Protein AF-A0A2D6RN31-F1 (afdb_monomer_lite)

Structure (mmCIF, N/CA/C/O backbone):
data_AF-A0A2D6RN31-F1
#
_entry.id   AF-A0A2D6RN31-F1
#
loop_
_atom_site.group_PDB
_atom_site.id
_atom_site.type_symbol
_atom_site.label_atom_id
_atom_site.label_alt_id
_atom_site.label_comp_id
_atom_site.label_asym_id
_atom_site.label_entity_id
_atom_site.label_seq_id
_atom_site.pdbx_PDB_ins_code
_atom_site.Cartn_x
_atom_site.Cartn_y
_atom_site.Cartn_z
_atom_site.occupancy
_atom_site.B_iso_or_equiv
_atom_site.auth_seq_id
_atom_site.auth_comp_id
_atom_site.auth_asym_id
_atom_site.auth_atom_id
_atom_site.pdbx_PDB_model_num
ATOM 1 N N . MET A 1 1 ? 2.638 -9.521 15.642 1.00 42.81 1 MET A N 1
ATOM 2 C CA . MET A 1 1 ? 1.919 -9.056 14.437 1.00 42.81 1 MET A CA 1
ATOM 3 C C . MET A 1 1 ? 2.956 -8.535 13.463 1.00 42.81 1 MET A C 1
ATOM 5 O O . MET A 1 1 ? 3.802 -7.765 13.896 1.00 42.81 1 MET A O 1
ATOM 9 N N . ALA A 1 2 ? 2.947 -8.988 12.207 1.00 47.16 2 ALA A N 1
ATOM 10 C CA . ALA A 1 2 ? 3.743 -8.343 11.161 1.00 47.16 2 ALA A CA 1
ATOM 11 C C . ALA A 1 2 ? 3.280 -6.880 11.045 1.00 47.16 2 ALA A C 1
ATOM 13 O O . ALA A 1 2 ? 2.073 -6.624 11.083 1.00 47.16 2 ALA A O 1
ATOM 14 N N . ASN A 1 3 ? 4.218 -5.931 11.011 1.00 72.81 3 ASN A N 1
ATOM 15 C CA . ASN A 1 3 ? 3.925 -4.500 11.055 1.00 72.81 3 ASN A CA 1
ATOM 16 C C . ASN A 1 3 ? 3.454 -4.040 9.669 1.00 72.81 3 ASN A C 1
ATOM 18 O O . ASN A 1 3 ? 4.206 -3.447 8.903 1.00 72.81 3 ASN A O 1
ATOM 22 N N . ILE A 1 4 ? 2.211 -4.385 9.331 1.00 67.19 4 ILE A N 1
ATOM 23 C CA . ILE A 1 4 ? 1.639 -4.248 7.987 1.00 67.19 4 ILE A CA 1
ATOM 24 C C . ILE A 1 4 ? 1.751 -2.820 7.433 1.00 67.19 4 ILE A C 1
ATOM 26 O O . ILE A 1 4 ? 1.934 -2.642 6.237 1.00 67.19 4 ILE A O 1
ATOM 30 N N . GLU A 1 5 ? 1.713 -1.798 8.292 1.00 69.25 5 GLU A N 1
ATOM 31 C CA . GLU A 1 5 ? 1.900 -0.395 7.900 1.00 69.25 5 GLU A CA 1
ATOM 32 C C . GLU A 1 5 ? 3.343 -0.100 7.452 1.00 69.25 5 GLU A C 1
ATOM 34 O O . GLU A 1 5 ? 3.568 0.658 6.507 1.00 69.25 5 GLU A O 1
ATOM 39 N N . GLU A 1 6 ? 4.328 -0.735 8.083 1.00 71.69 6 GLU A N 1
ATOM 40 C CA . GLU A 1 6 ? 5.742 -0.623 7.723 1.00 71.69 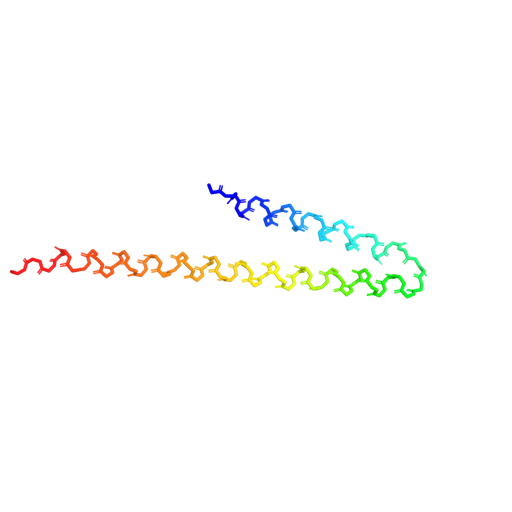6 GLU A CA 1
ATOM 41 C C . GLU A 1 6 ? 6.060 -1.391 6.432 1.00 71.69 6 GLU A C 1
ATOM 43 O O . GLU A 1 6 ? 6.810 -0.899 5.584 1.00 71.69 6 GLU A O 1
ATOM 48 N N . ASP A 1 7 ? 5.448 -2.561 6.247 1.00 67.94 7 ASP A N 1
ATOM 49 C CA . ASP A 1 7 ? 5.576 -3.355 5.020 1.00 67.94 7 ASP A CA 1
ATOM 50 C C . ASP A 1 7 ? 4.929 -2.643 3.823 1.00 67.94 7 ASP A C 1
ATOM 52 O O . ASP A 1 7 ? 5.517 -2.582 2.739 1.00 67.94 7 ASP A O 1
ATOM 56 N N . LEU A 1 8 ? 3.771 -2.011 4.037 1.00 69.62 8 LEU A N 1
ATOM 57 C CA . LEU A 1 8 ? 3.123 -1.127 3.069 1.00 69.62 8 LEU A CA 1
ATOM 58 C C . LEU A 1 8 ? 4.046 0.045 2.693 1.00 69.62 8 LEU A C 1
ATOM 60 O O . LEU A 1 8 ? 4.272 0.302 1.508 1.00 69.62 8 LEU A O 1
ATOM 64 N N . LYS A 1 9 ? 4.657 0.716 3.673 1.00 75.75 9 LYS A N 1
ATOM 65 C CA . LYS A 1 9 ? 5.590 1.821 3.404 1.00 75.75 9 LYS A CA 1
ATOM 66 C C . LYS A 1 9 ? 6.796 1.378 2.563 1.00 75.75 9 LYS A C 1
ATOM 68 O O . LYS A 1 9 ? 7.160 2.059 1.606 1.00 75.75 9 LYS A O 1
ATOM 73 N N . LYS A 1 10 ? 7.382 0.213 2.862 1.00 68.69 10 LYS A N 1
ATOM 74 C CA . LYS A 1 10 ? 8.480 -0.367 2.063 1.00 68.69 10 LYS A CA 1
ATOM 75 C C . LYS A 1 10 ? 8.029 -0.713 0.643 1.00 68.69 10 LYS A C 1
ATOM 77 O O . LYS A 1 10 ? 8.765 -0.449 -0.308 1.00 68.69 10 LYS A O 1
ATOM 82 N N . ALA A 1 11 ? 6.826 -1.262 0.475 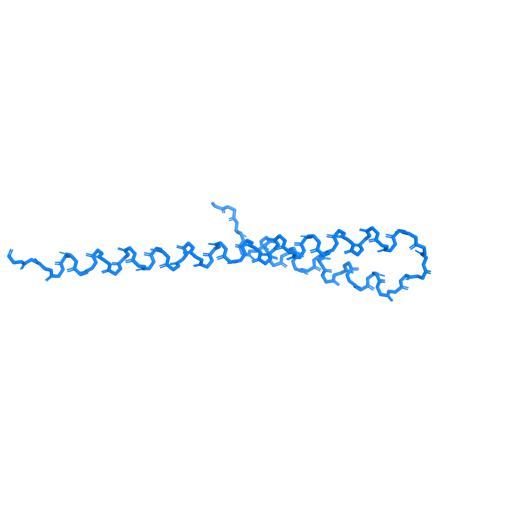1.00 68.31 11 ALA A N 1
ATOM 83 C CA . ALA A 1 11 ? 6.263 -1.546 -0.845 1.00 68.31 11 ALA A CA 1
ATOM 84 C C . ALA A 1 11 ? 6.117 -0.266 -1.688 1.00 68.31 11 ALA A C 1
ATOM 86 O O . ALA A 1 11 ? 6.516 -0.253 -2.853 1.00 68.31 11 ALA A O 1
ATOM 87 N N . GLU A 1 12 ? 5.635 0.827 -1.092 1.00 75.19 12 GLU A N 1
ATOM 88 C CA . GLU A 1 12 ? 5.537 2.137 -1.747 1.00 75.19 12 GLU A CA 1
ATOM 89 C C . GLU A 1 12 ? 6.912 2.679 -2.179 1.00 75.19 12 GLU A C 1
ATOM 91 O O . GLU A 1 12 ? 7.069 3.180 -3.295 1.00 75.19 12 GLU A O 1
ATOM 96 N N . GLU A 1 13 ? 7.946 2.514 -1.350 1.00 77.94 13 GLU A N 1
ATOM 97 C CA . GLU A 1 13 ? 9.320 2.882 -1.709 1.00 77.94 13 GLU A CA 1
ATOM 98 C C . GLU A 1 13 ? 9.857 2.082 -2.908 1.00 77.94 13 GLU A C 1
ATOM 100 O O . GLU A 1 13 ? 10.486 2.661 -3.801 1.00 77.94 13 GLU A O 1
ATOM 105 N N . TYR A 1 14 ? 9.610 0.769 -2.965 1.00 73.06 14 TYR A N 1
ATOM 106 C CA . TYR A 1 14 ? 10.019 -0.071 -4.099 1.00 73.06 14 TYR A CA 1
ATOM 107 C C . TYR A 1 14 ? 9.265 0.275 -5.382 1.00 73.06 14 TYR A C 1
ATOM 109 O O . TYR A 1 14 ? 9.882 0.374 -6.444 1.00 73.06 14 TYR A O 1
ATOM 117 N N . ILE A 1 15 ? 7.960 0.528 -5.274 1.00 71.56 15 ILE A N 1
ATOM 118 C CA . ILE A 1 15 ? 7.112 1.036 -6.357 1.00 71.56 15 ILE A CA 1
ATOM 119 C C . ILE A 1 15 ? 7.722 2.335 -6.909 1.00 71.56 15 ILE A C 1
ATOM 121 O O . ILE A 1 15 ? 8.009 2.425 -8.102 1.00 71.56 15 ILE A O 1
ATOM 125 N N . ASN A 1 16 ? 8.048 3.304 -6.053 1.00 75.56 16 ASN A N 1
ATOM 126 C CA . ASN A 1 16 ? 8.647 4.575 -6.476 1.00 75.56 16 ASN A CA 1
ATOM 127 C C . ASN A 1 16 ? 10.031 4.420 -7.135 1.00 75.56 16 ASN A C 1
ATOM 129 O O . ASN A 1 16 ? 10.358 5.161 -8.065 1.00 75.56 16 ASN A O 1
ATOM 133 N N . LYS A 1 17 ? 10.857 3.466 -6.685 1.00 73.50 17 LYS A N 1
ATOM 134 C CA . LYS A 1 17 ? 12.142 3.145 -7.336 1.00 73.50 17 LYS A CA 1
ATOM 135 C C . LYS A 1 17 ? 11.934 2.543 -8.727 1.00 73.50 17 LYS A C 1
ATOM 137 O O . LYS A 1 17 ? 12.610 2.960 -9.664 1.00 73.50 17 LYS A O 1
ATOM 142 N N . ALA A 1 18 ? 10.989 1.616 -8.866 1.00 69.12 18 ALA A N 1
ATOM 143 C CA . ALA A 1 18 ? 10.656 1.002 -10.148 1.00 69.12 18 ALA A CA 1
ATOM 144 C C . ALA A 1 18 ? 10.113 2.030 -11.157 1.00 69.12 18 ALA A C 1
ATOM 146 O O . ALA A 1 18 ? 10.517 2.006 -12.315 1.00 69.12 18 ALA A O 1
ATOM 147 N N . ASP A 1 19 ? 9.285 2.984 -10.717 1.00 70.75 19 ASP A N 1
ATOM 148 C CA . ASP A 1 19 ? 8.774 4.071 -11.571 1.00 70.75 19 ASP A CA 1
ATOM 149 C C . ASP A 1 19 ? 9.904 4.954 -12.128 1.00 70.75 19 ASP A C 1
ATOM 151 O O . ASP A 1 19 ? 9.905 5.318 -13.304 1.00 70.75 19 ASP A O 1
ATOM 155 N N . LYS A 1 20 ? 10.919 5.257 -11.307 1.00 73.88 20 LYS A N 1
ATOM 156 C CA . LYS A 1 20 ? 12.105 6.001 -11.761 1.00 73.88 20 LYS A CA 1
ATOM 157 C C . LYS A 1 20 ? 12.888 5.237 -12.828 1.00 73.88 20 LYS A C 1
ATOM 159 O O . LYS A 1 20 ? 13.290 5.847 -13.814 1.00 73.88 20 LYS A O 1
ATOM 164 N N . ILE A 1 21 ? 13.074 3.928 -12.645 1.00 70.56 21 ILE A N 1
ATOM 165 C CA . ILE A 1 21 ? 13.784 3.068 -13.605 1.00 70.56 21 ILE A CA 1
ATOM 166 C C . ILE A 1 21 ? 13.010 2.999 -14.925 1.00 70.56 21 ILE A C 1
ATOM 168 O O . ILE A 1 21 ? 13.576 3.297 -15.976 1.00 70.56 21 ILE A O 1
ATOM 172 N N . ALA A 1 22 ? 11.704 2.720 -14.861 1.00 66.56 22 ALA A N 1
ATOM 173 C CA . ALA A 1 22 ? 10.829 2.628 -16.030 1.00 66.56 22 ALA A CA 1
ATOM 174 C C . ALA A 1 22 ? 10.768 3.930 -16.850 1.00 66.56 22 ALA A C 1
ATOM 176 O O . ALA A 1 22 ? 10.550 3.881 -18.057 1.00 66.56 22 ALA A O 1
ATOM 177 N N . LYS A 1 23 ? 10.961 5.094 -16.215 1.00 67.31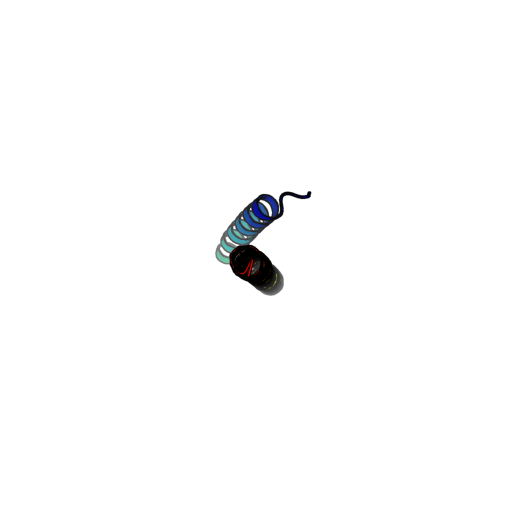 23 LYS A N 1
ATOM 178 C CA . LYS A 1 23 ? 11.034 6.403 -16.890 1.00 67.31 23 LYS A CA 1
ATOM 179 C C . LYS A 1 23 ? 12.401 6.705 -17.512 1.00 67.31 23 LYS A C 1
ATOM 181 O O . LYS A 1 23 ? 12.479 7.584 -18.365 1.00 67.31 23 LYS A O 1
ATOM 186 N N . SER A 1 24 ? 13.464 6.038 -17.061 1.00 69.06 24 SER A N 1
ATOM 187 C CA . SER A 1 24 ? 14.847 6.290 -17.498 1.00 69.06 24 SER A CA 1
ATOM 188 C C . SER A 1 24 ? 15.363 5.328 -18.570 1.00 69.06 24 SER A C 1
ATOM 190 O O . SER A 1 24 ? 16.335 5.656 -19.246 1.00 69.06 24 SER A O 1
ATOM 192 N N . ASP A 1 25 ? 14.741 4.158 -18.721 1.00 62.09 25 ASP A N 1
ATOM 193 C CA . ASP A 1 25 ? 15.169 3.127 -19.667 1.00 62.09 25 ASP A CA 1
ATOM 194 C C . ASP A 1 25 ? 14.454 3.300 -21.023 1.00 62.09 25 ASP A C 1
ATOM 196 O O . ASP A 1 25 ? 13.269 3.629 -21.068 1.00 62.09 25 ASP A O 1
ATOM 200 N N . SER A 1 26 ? 15.163 3.117 -22.141 1.00 59.25 26 SER A N 1
ATOM 201 C CA . SER A 1 26 ? 14.658 3.362 -23.509 1.00 59.25 26 SER A CA 1
ATOM 202 C C . SER A 1 26 ? 14.410 2.081 -24.323 1.00 59.25 26 SER A C 1
ATOM 204 O O . SER A 1 26 ? 14.059 2.150 -25.504 1.00 59.25 26 SER A O 1
ATOM 206 N N . GLY A 1 27 ? 14.565 0.900 -23.712 1.00 60.91 27 GLY A N 1
ATOM 207 C CA . GLY A 1 27 ? 14.468 -0.401 -24.381 1.00 60.91 27 GLY A CA 1
ATOM 208 C C . GLY A 1 27 ? 13.125 -1.143 -24.254 1.00 60.91 27 GLY A C 1
ATOM 209 O O . GLY A 1 27 ? 12.813 -1.701 -23.208 1.00 60.91 27 GLY A O 1
ATOM 210 N N . GLY A 1 28 ? 12.405 -1.288 -25.374 1.00 69.25 28 GLY A N 1
ATOM 211 C CA . GLY A 1 28 ? 11.580 -2.465 -25.727 1.00 69.25 28 GLY A CA 1
ATOM 212 C C . GLY A 1 28 ? 10.526 -3.014 -24.736 1.00 69.25 28 GLY A C 1
ATOM 213 O O . GLY A 1 28 ? 10.007 -2.328 -23.861 1.00 69.25 28 GLY A O 1
ATOM 214 N N . GLU A 1 29 ? 10.155 -4.290 -24.925 1.00 59.59 29 GLU A N 1
ATOM 215 C CA . GLU A 1 29 ? 9.078 -5.001 -24.199 1.00 59.59 29 GLU A CA 1
ATOM 216 C C . GLU A 1 29 ? 9.334 -5.189 -22.694 1.00 59.59 29 GLU A C 1
ATOM 218 O O . GLU A 1 29 ? 8.381 -5.274 -21.921 1.00 59.59 29 GLU A O 1
ATOM 223 N N . SER A 1 30 ? 10.596 -5.188 -22.256 1.00 65.00 30 SER A N 1
ATOM 224 C CA . SER A 1 30 ? 10.975 -5.293 -20.837 1.00 65.00 30 SER A CA 1
ATOM 225 C C . SER A 1 30 ? 10.366 -4.165 -19.989 1.00 65.00 30 SER A C 1
ATOM 227 O O . SER A 1 30 ? 9.833 -4.421 -18.907 1.00 65.00 30 SER A O 1
ATOM 229 N N . ILE A 1 31 ? 10.322 -2.935 -20.519 1.00 69.44 31 ILE A N 1
ATOM 230 C CA . ILE A 1 31 ? 9.680 -1.787 -19.856 1.00 69.44 31 ILE A CA 1
ATOM 231 C C . ILE A 1 31 ? 8.178 -2.026 -19.674 1.00 69.44 31 ILE A C 1
ATOM 233 O O . ILE A 1 31 ? 7.634 -1.703 -18.620 1.00 69.44 31 ILE A O 1
ATOM 237 N N . LYS A 1 32 ? 7.501 -2.645 -20.651 1.00 65.00 32 LYS A N 1
ATOM 238 C CA . LYS A 1 32 ? 6.062 -2.944 -20.549 1.00 65.00 32 LYS A CA 1
ATOM 239 C C . LYS A 1 32 ? 5.777 -3.949 -19.431 1.00 65.00 32 LYS A C 1
ATOM 241 O O . LYS A 1 32 ? 4.830 -3.754 -18.673 1.00 65.00 32 LYS A O 1
ATOM 246 N N . TYR A 1 33 ? 6.611 -4.981 -19.277 1.00 66.31 33 TYR A N 1
ATOM 247 C CA . TYR A 1 33 ? 6.488 -5.939 -18.171 1.00 66.31 33 TYR A CA 1
ATOM 248 C C . TYR A 1 33 ? 6.787 -5.302 -16.808 1.00 66.31 33 TYR A C 1
ATOM 250 O O . TYR A 1 33 ? 6.072 -5.568 -15.836 1.00 66.31 33 TYR 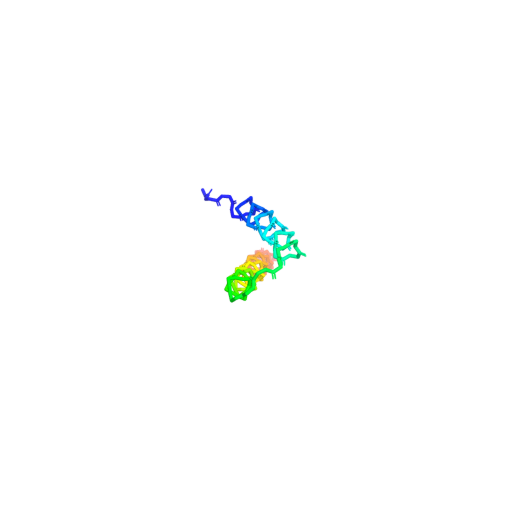A O 1
ATOM 258 N N . GLN A 1 34 ? 7.788 -4.420 -16.726 1.00 73.94 34 GLN A N 1
ATOM 259 C CA . GLN A 1 34 ? 8.079 -3.666 -15.503 1.00 73.94 34 GLN A CA 1
ATOM 260 C C . GLN A 1 34 ? 6.922 -2.730 -15.130 1.00 73.94 34 GLN A C 1
ATOM 262 O O . GLN A 1 34 ? 6.501 -2.712 -13.974 1.00 73.94 34 GLN A O 1
ATOM 267 N N . GLN A 1 35 ? 6.347 -2.019 -16.104 1.00 71.81 35 GLN A N 1
ATOM 268 C CA . GLN A 1 35 ? 5.179 -1.158 -15.908 1.00 71.81 35 GLN A CA 1
ATOM 269 C C . GLN A 1 35 ? 3.947 -1.961 -15.466 1.00 71.81 35 GLN A C 1
ATOM 271 O O . GLN A 1 35 ? 3.289 -1.589 -14.497 1.00 71.81 35 GLN A O 1
ATOM 276 N N . ALA A 1 36 ? 3.655 -3.097 -16.107 1.00 68.19 36 ALA A N 1
ATOM 277 C CA . ALA A 1 36 ? 2.544 -3.971 -15.718 1.00 68.19 36 ALA A CA 1
ATOM 278 C C . ALA A 1 36 ? 2.703 -4.505 -14.283 1.00 68.19 36 ALA A C 1
ATOM 280 O O . ALA A 1 36 ? 1.751 -4.491 -13.497 1.00 68.19 36 ALA A O 1
ATOM 281 N N . THR A 1 37 ? 3.921 -4.912 -13.915 1.00 77.75 37 THR A N 1
ATOM 282 C CA . THR A 1 37 ? 4.253 -5.371 -12.557 1.00 77.75 37 THR A CA 1
ATOM 283 C C . THR A 1 37 ? 4.098 -4.238 -11.542 1.00 77.75 37 THR A C 1
ATOM 285 O O . THR A 1 37 ? 3.481 -4.425 -10.493 1.00 77.75 37 THR A O 1
ATOM 288 N N . TYR A 1 38 ? 4.582 -3.037 -11.872 1.00 77.50 38 TYR A N 1
ATOM 289 C CA . TYR A 1 38 ? 4.410 -1.831 -11.060 1.00 77.50 38 TYR A CA 1
ATOM 290 C C . TYR A 1 38 ? 2.929 -1.517 -10.806 1.00 77.50 38 TYR A C 1
ATOM 292 O O . TYR A 1 38 ? 2.522 -1.361 -9.654 1.00 77.50 38 TYR A O 1
ATOM 300 N N . HIS A 1 39 ? 2.109 -1.464 -11.859 1.00 73.31 39 HIS A N 1
ATOM 301 C CA . HIS A 1 39 ? 0.687 -1.139 -11.739 1.00 73.31 39 HIS A CA 1
ATOM 302 C C . HIS A 1 39 ? -0.082 -2.201 -10.948 1.00 73.31 39 HIS A C 1
ATOM 304 O O . HIS A 1 39 ? -0.926 -1.845 -10.127 1.00 73.31 39 HIS A O 1
ATOM 310 N N . THR A 1 40 ? 0.251 -3.482 -11.130 1.00 75.50 40 THR A N 1
ATOM 311 C CA . THR A 1 40 ? -0.355 -4.588 -10.371 1.00 75.50 40 THR A CA 1
ATOM 312 C C . THR A 1 40 ? -0.024 -4.482 -8.884 1.00 75.50 40 THR A C 1
ATOM 314 O O . THR A 1 40 ? -0.924 -4.509 -8.045 1.00 75.50 40 THR A O 1
ATOM 317 N N . ASN A 1 41 ? 1.251 -4.277 -8.546 1.00 80.06 41 ASN A N 1
ATOM 318 C CA . ASN A 1 41 ? 1.679 -4.122 -7.155 1.00 80.06 41 ASN A CA 1
ATOM 319 C C . ASN A 1 41 ? 1.069 -2.875 -6.506 1.00 80.06 41 ASN A C 1
ATOM 321 O O . ASN A 1 41 ? 0.670 -2.915 -5.344 1.00 80.06 41 ASN A O 1
ATOM 325 N N . ARG A 1 42 ? 0.929 -1.781 -7.263 1.00 79.38 42 ARG A N 1
ATOM 326 C CA . ARG A 1 42 ? 0.261 -0.565 -6.793 1.00 79.38 42 ARG A CA 1
ATOM 327 C C . ARG A 1 42 ? -1.231 -0.782 -6.533 1.00 79.38 42 ARG A C 1
ATOM 329 O O . ARG A 1 42 ? -1.730 -0.325 -5.511 1.00 79.38 42 ARG A O 1
ATOM 336 N N . ALA A 1 43 ? -1.936 -1.489 -7.415 1.00 72.38 43 ALA A N 1
ATOM 337 C CA . ALA A 1 43 ? -3.346 -1.819 -7.211 1.00 72.38 43 ALA A CA 1
ATOM 338 C C . ALA A 1 43 ? -3.551 -2.686 -5.956 1.00 72.38 43 ALA A C 1
ATOM 340 O O . ALA A 1 43 ? -4.433 -2.396 -5.148 1.00 72.38 43 ALA A O 1
ATOM 341 N N . LEU A 1 44 ? -2.693 -3.694 -5.752 1.00 83.25 44 LEU A N 1
ATOM 342 C CA . LEU A 1 44 ? -2.714 -4.539 -4.553 1.00 83.25 44 LEU A CA 1
ATOM 343 C C . LEU A 1 44 ? -2.458 -3.732 -3.272 1.00 83.25 44 LEU A C 1
ATOM 345 O O . LEU A 1 44 ? -3.168 -3.912 -2.285 1.00 83.25 44 LEU A O 1
ATOM 349 N N . TYR A 1 45 ? -1.487 -2.816 -3.297 1.00 82.50 45 TYR A N 1
ATOM 350 C CA . TYR A 1 45 ? -1.185 -1.918 -2.180 1.00 82.50 45 TYR A CA 1
ATOM 351 C C . TYR A 1 45 ? -2.394 -1.050 -1.787 1.00 82.50 45 TYR A C 1
ATOM 353 O O . TYR A 1 45 ? -2.776 -1.006 -0.615 1.00 82.50 45 TYR A O 1
ATOM 361 N N . GLU A 1 46 ? -3.046 -0.402 -2.757 1.00 80.69 46 GLU A N 1
ATOM 362 C CA . GLU A 1 46 ? -4.231 0.426 -2.490 1.00 80.69 46 GLU A CA 1
ATOM 363 C C . GLU A 1 46 ? -5.417 -0.409 -1.983 1.00 80.69 46 GLU A C 1
ATOM 365 O O . GLU A 1 46 ? -6.124 0.004 -1.058 1.00 80.69 46 GLU A O 1
ATOM 370 N N . GLN A 1 47 ? -5.606 -1.621 -2.516 1.00 81.75 47 GLN A N 1
ATOM 371 C CA . GLN A 1 47 ? -6.637 -2.543 -2.036 1.00 81.75 47 GLN A CA 1
ATOM 372 C C . GLN A 1 47 ? -6.396 -2.952 -0.575 1.00 81.75 47 GLN A C 1
ATOM 374 O O . GLN A 1 47 ? -7.330 -2.950 0.229 1.00 81.75 47 GLN A O 1
ATOM 379 N N . GLN A 1 48 ? -5.151 -3.253 -0.200 1.00 85.56 48 GLN A N 1
ATOM 380 C CA . GLN A 1 48 ? -4.794 -3.586 1.182 1.00 85.56 48 GLN A CA 1
ATOM 381 C C . GLN A 1 48 ? -5.043 -2.413 2.137 1.00 85.56 48 GLN A C 1
ATOM 383 O O . GLN A 1 48 ? -5.591 -2.615 3.223 1.00 85.56 48 GLN A O 1
ATOM 388 N N . LYS A 1 49 ? -4.726 -1.177 1.731 1.00 85.31 49 LYS A N 1
ATOM 389 C CA . LYS A 1 49 ? -5.040 0.026 2.524 1.00 85.31 49 LYS A CA 1
ATOM 390 C C . LYS A 1 49 ? -6.537 0.201 2.742 1.00 85.31 49 LYS A C 1
ATOM 392 O O . LYS A 1 49 ? -6.949 0.509 3.862 1.00 85.31 49 LYS A O 1
ATOM 397 N N . ALA A 1 50 ? -7.347 -0.023 1.708 1.00 86.31 50 ALA A N 1
ATOM 398 C CA . ALA A 1 50 ? -8.801 0.041 1.820 1.00 86.31 50 ALA A CA 1
ATOM 399 C C . ALA A 1 50 ? -9.343 -0.998 2.816 1.00 86.31 50 ALA A C 1
ATOM 401 O O . ALA A 1 50 ? -10.139 -0.642 3.683 1.00 86.31 50 ALA A O 1
ATOM 402 N N . ILE A 1 51 ? -8.855 -2.243 2.756 1.00 89.75 51 ILE A N 1
ATOM 403 C CA . ILE A 1 51 ? -9.237 -3.316 3.691 1.00 89.75 51 ILE A CA 1
ATOM 404 C C . ILE A 1 51 ? -8.857 -2.953 5.132 1.00 89.75 51 ILE A C 1
ATOM 406 O O . ILE A 1 51 ? -9.673 -3.083 6.041 1.00 89.75 51 ILE A O 1
ATOM 410 N N . ILE A 1 52 ? -7.636 -2.459 5.361 1.00 89.00 52 ILE A N 1
ATOM 411 C CA . ILE A 1 52 ? -7.192 -2.052 6.704 1.00 89.00 52 ILE A CA 1
ATOM 412 C C . ILE A 1 52 ? -8.082 -0.936 7.250 1.00 89.00 52 ILE A C 1
ATOM 414 O O . ILE A 1 52 ? -8.475 -0.986 8.415 1.00 89.00 52 ILE A O 1
ATOM 418 N N . LYS A 1 53 ? -8.419 0.057 6.421 1.00 91.12 53 LYS A N 1
ATOM 419 C CA . LYS A 1 53 ? -9.327 1.135 6.818 1.00 91.12 53 LYS A CA 1
ATOM 420 C C . LYS A 1 53 ? -10.706 0.587 7.193 1.00 91.12 53 LYS A C 1
ATOM 422 O O . LYS A 1 53 ? -11.185 0.890 8.277 1.00 91.12 53 LYS A O 1
ATOM 427 N N . GLN A 1 54 ? -11.294 -0.265 6.353 1.00 92.56 54 GLN A N 1
ATOM 428 C CA . GLN A 1 54 ? -12.588 -0.900 6.629 1.00 92.56 54 GLN A CA 1
ATOM 429 C C . GLN A 1 54 ? -12.573 -1.695 7.939 1.00 92.56 54 GLN A C 1
ATOM 431 O O . GLN A 1 54 ? -13.515 -1.605 8.720 1.00 92.56 54 GLN A O 1
ATOM 436 N N . ASN A 1 55 ? -11.490 -2.425 8.215 1.00 92.06 55 ASN A N 1
ATOM 437 C CA . ASN A 1 55 ? -11.340 -3.158 9.469 1.00 92.06 55 ASN A CA 1
ATOM 438 C C . ASN A 1 55 ? -11.273 -2.214 10.678 1.00 92.06 55 ASN A C 1
ATOM 440 O O . ASN A 1 55 ? -11.911 -2.487 11.691 1.00 92.06 55 ASN A O 1
ATOM 444 N N . LYS A 1 56 ? -10.533 -1.100 10.578 1.00 91.50 56 LYS A N 1
ATOM 445 C CA . LYS A 1 56 ? -10.470 -0.079 11.640 1.00 91.50 56 LYS A CA 1
ATOM 446 C C . LYS A 1 56 ? -11.840 0.569 11.876 1.00 91.50 56 LYS A C 1
ATOM 448 O O . LYS A 1 56 ? -12.253 0.694 13.025 1.00 91.50 56 LYS A O 1
ATOM 453 N N . ASP A 1 57 ? -12.556 0.915 10.808 1.00 93.31 57 ASP A N 1
ATOM 454 C CA . ASP A 1 57 ? -13.900 1.500 10.883 1.00 93.31 57 ASP A CA 1
ATOM 455 C C . ASP A 1 57 ? -14.905 0.514 11.512 1.00 93.31 57 ASP A C 1
ATOM 457 O O . ASP A 1 57 ? -15.705 0.903 12.361 1.00 93.31 57 ASP A O 1
ATOM 461 N N . MET A 1 58 ? -14.824 -0.778 11.167 1.00 93.88 58 MET A N 1
ATOM 462 C CA . MET A 1 58 ? -15.662 -1.832 11.754 1.00 93.88 58 MET A CA 1
ATOM 463 C C . MET A 1 58 ? -15.383 -2.029 13.246 1.00 93.88 58 MET A C 1
ATOM 465 O O . MET A 1 58 ? -16.319 -2.158 14.029 1.00 93.88 58 MET A O 1
ATOM 469 N N . ILE A 1 59 ? -14.110 -2.037 13.656 1.00 93.38 59 ILE A N 1
ATOM 470 C CA . ILE A 1 59 ? -13.744 -2.114 15.078 1.00 93.38 59 ILE A CA 1
ATOM 471 C C . ILE A 1 59 ? -14.356 -0.933 15.838 1.00 93.38 59 ILE A C 1
ATOM 473 O O . ILE A 1 59 ? -15.021 -1.156 16.844 1.00 93.38 59 ILE A O 1
ATOM 477 N N . LYS A 1 60 ? -14.213 0.292 15.317 1.00 93.69 60 LYS A N 1
ATOM 478 C CA . LYS A 1 60 ? -14.794 1.497 15.927 1.00 93.69 60 LYS A CA 1
ATOM 479 C C . LYS A 1 60 ? -16.317 1.400 16.052 1.00 93.69 60 LYS A C 1
ATOM 481 O O . LYS A 1 60 ? -16.864 1.708 17.101 1.00 93.69 60 LYS A O 1
ATOM 486 N N . PHE A 1 61 ? -16.992 0.924 15.009 1.00 92.81 61 PHE A N 1
ATOM 487 C CA . PHE A 1 61 ? -18.441 0.715 15.023 1.00 92.81 61 PHE A CA 1
ATOM 488 C C . PHE A 1 61 ? -18.880 -0.311 16.082 1.00 92.81 61 PHE A C 1
ATOM 490 O O . PHE A 1 61 ? -19.857 -0.096 16.796 1.00 92.81 61 PHE A O 1
ATOM 497 N N . LEU A 1 62 ? -18.147 -1.420 16.221 1.00 91.00 62 LEU A N 1
ATOM 498 C CA . LEU A 1 62 ? -18.424 -2.425 17.253 1.00 91.00 62 LEU A CA 1
ATOM 499 C C . LEU A 1 62 ? -18.167 -1.887 18.669 1.00 91.00 62 LEU A C 1
ATOM 501 O O . LEU A 1 62 ? -18.897 -2.243 19.594 1.00 91.00 62 LEU A O 1
ATOM 505 N N . GLU A 1 63 ? -17.150 -1.041 18.844 1.00 91.38 63 GLU A N 1
ATOM 506 C CA . GLU A 1 63 ? -16.887 -0.341 20.106 1.00 91.38 63 GLU A CA 1
ATOM 507 C C . GLU A 1 63 ? -18.018 0.637 20.452 1.00 91.38 63 GLU A C 1
ATOM 509 O O . GLU A 1 63 ? -18.489 0.618 21.586 1.00 91.38 63 GLU A O 1
ATOM 514 N N . GLU A 1 64 ? -18.525 1.403 19.481 1.00 91.00 64 GLU A N 1
ATOM 515 C CA . GLU A 1 64 ? -19.668 2.311 19.665 1.00 91.00 64 GLU A CA 1
ATOM 516 C C . GLU A 1 64 ? -20.940 1.553 20.083 1.00 91.00 64 GLU A C 1
ATOM 518 O O . GLU A 1 64 ? -21.560 1.908 21.085 1.00 91.00 64 GLU A O 1
ATOM 523 N N . ILE A 1 65 ? -21.283 0.449 19.401 1.00 89.94 65 ILE A N 1
ATOM 524 C CA . ILE A 1 65 ? -22.421 -0.409 19.787 1.00 89.94 65 ILE A CA 1
ATOM 525 C C . ILE A 1 65 ? -22.269 -0.917 21.221 1.00 89.94 65 ILE A C 1
ATOM 527 O O . ILE A 1 65 ? -23.234 -0.941 21.991 1.00 89.94 65 ILE A O 1
ATOM 531 N N . ARG A 1 66 ? -21.069 -1.379 21.581 1.00 82.75 66 ARG A N 1
ATOM 532 C CA . ARG A 1 66 ? -20.782 -1.905 22.917 1.00 82.75 66 ARG A CA 1
ATOM 533 C C . ARG A 1 66 ? -20.980 -0.821 23.978 1.00 82.75 66 ARG A C 1
ATOM 535 O O . ARG A 1 66 ? -21.610 -1.078 25.000 1.00 82.75 66 ARG A O 1
ATOM 542 N N . ASP A 1 67 ? -20.457 0.373 23.744 1.00 80.88 67 ASP A N 1
ATOM 543 C CA . ASP A 1 67 ? -20.536 1.473 24.702 1.00 80.88 67 ASP A CA 1
ATOM 544 C C . ASP A 1 67 ? -21.991 1.969 24.866 1.00 80.88 67 ASP A C 1
ATOM 546 O O . ASP A 1 67 ? -22.430 2.220 25.991 1.00 80.88 67 ASP A O 1
ATOM 550 N N . GLU A 1 68 ? -22.787 1.996 23.790 1.00 75.56 68 GLU A N 1
ATOM 551 C CA . GLU A 1 68 ? -24.234 2.270 23.849 1.00 75.56 68 GLU A CA 1
ATOM 552 C C . GLU A 1 68 ? -25.004 1.204 24.645 1.00 75.56 68 GLU A C 1
ATOM 554 O O . GLU A 1 68 ? -25.881 1.529 25.449 1.00 75.56 68 GLU A O 1
ATOM 559 N N . SER A 1 69 ? -24.664 -0.074 24.466 1.00 67.06 69 SER A N 1
ATOM 560 C CA . SER A 1 69 ? -25.343 -1.179 25.155 1.00 67.06 69 SER A CA 1
ATOM 561 C C . SER A 1 69 ? -24.988 -1.288 26.644 1.00 67.06 69 SER A C 1
ATOM 563 O O . SER A 1 69 ? -25.850 -1.680 27.429 1.00 67.06 69 SER A O 1
ATOM 565 N N . TYR A 1 70 ? -23.794 -0.862 27.076 1.00 61.75 70 TYR A N 1
ATOM 566 C CA . TYR A 1 70 ? -23.466 -0.727 28.507 1.00 61.75 70 TYR A CA 1
ATOM 567 C C . TYR A 1 70 ? -24.013 0.561 29.149 1.00 61.75 70 TYR A C 1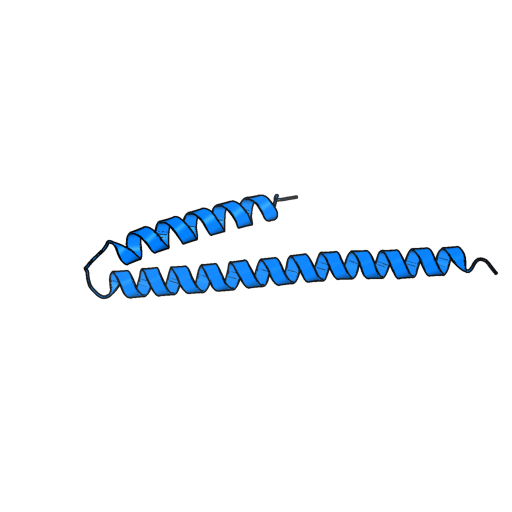
ATOM 569 O O . TYR A 1 70 ? -24.221 0.593 30.365 1.00 61.75 70 TYR A O 1
ATOM 577 N N . GLY A 1 71 ? -24.279 1.609 28.361 1.00 56.34 71 GLY A N 1
ATOM 578 C CA . GLY A 1 71 ? -24.973 2.822 28.816 1.00 56.34 71 GLY A CA 1
ATOM 579 C C . GLY A 1 71 ? -26.480 2.633 29.040 1.00 56.34 71 GLY A C 1
ATOM 580 O O . GLY A 1 71 ? -27.101 3.430 29.740 1.00 56.34 71 GLY A O 1
ATOM 581 N N . LEU A 1 72 ? -27.056 1.556 28.498 1.00 55.31 72 LEU A N 1
ATOM 582 C CA . LEU A 1 72 ? -28.462 1.158 28.626 1.00 55.31 72 LEU A CA 1
ATOM 583 C C . LEU A 1 72 ? -28.729 0.200 29.802 1.00 55.31 72 LEU A C 1
ATOM 585 O O . LEU A 1 72 ? -29.656 -0.604 29.730 1.00 55.31 72 LEU A O 1
ATOM 589 N N . ASN A 1 73 ? -27.969 0.294 30.901 1.00 48.97 73 ASN A N 1
ATOM 590 C CA . ASN A 1 73 ? -28.393 -0.292 32.181 1.00 48.97 73 ASN A CA 1
ATOM 591 C C . ASN A 1 73 ? -29.691 0.397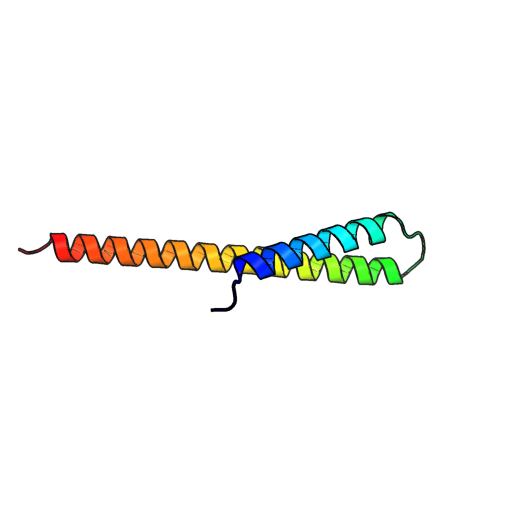 32.662 1.00 48.97 73 ASN A C 1
ATOM 593 O O . ASN A 1 73 ? -29.654 1.353 33.439 1.00 48.97 73 ASN A O 1
ATOM 597 N N . LEU A 1 74 ? -30.817 -0.086 32.130 1.00 46.12 74 LEU A N 1
ATOM 598 C CA . LEU A 1 74 ? -32.178 0.007 32.653 1.00 46.12 74 LEU A CA 1
ATOM 599 C C . LEU A 1 74 ? -32.408 -1.124 33.659 1.00 46.12 74 LEU A C 1
ATOM 601 O O . LEU A 1 74 ? -32.029 -2.275 33.342 1.00 46.12 74 LEU A O 1
#

Sequence (74 aa):
MANIEEDLKKAEEYINKADKIAKSDSGGESIKYQQATYHTNRALYEQQKAIIKQNKDMIKFLEEIRDESYGLNL

Secondary structure (DSSP, 8-state):
---HHHHHHHHHHHHHHHHHHHHH---HHHHHHHHHHHHHHHHHHHHHHHHHHHHHHHHHHHHHHHHHHHHT--

pLDDT: mean 74.57, std 12.21, range [42.81, 93.88]

Radius of gyration: 20.31 Å; chains: 1; bounding box: 47×16×58 Å

Foldseek 3Di:
DPPVVVVLVVLVVVLVVLVVVLVPDDDDPVSVVSVVVSVVSVVVSVVVVVVVVVVVVVVVVVVVVVVVVVVPPD